Protein AF-A0A961XQF4-F1 (afdb_monomer)

Radius of gyration: 16.17 Å; Cα contacts (8 Å, |Δi|>4): 38; chains: 1; bounding box: 34×28×48 Å

pLDDT: mean 95.44, std 2.64, range [83.88, 98.5]

Mean predicted aligned error: 3.13 Å

Structure (mmCIF, N/CA/C/O backbone):
data_AF-A0A961XQF4-F1
#
_entry.id   AF-A0A961XQF4-F1
#
loop_
_atom_site.group_PDB
_atom_site.id
_atom_site.type_symbol
_atom_site.label_atom_id
_atom_site.label_alt_id
_atom_site.label_comp_id
_atom_site.label_asym_id
_atom_site.label_entity_id
_atom_site.label_seq_id
_atom_site.pdbx_PDB_ins_code
_atom_site.Cartn_x
_atom_site.Cartn_y
_atom_site.Cartn_z
_atom_site.occupancy
_atom_site.B_iso_or_equiv
_atom_site.auth_seq_id
_atom_site.auth_comp_id
_atom_site.auth_asym_id
_atom_site.auth_atom_id
_atom_site.pdbx_PDB_model_num
ATOM 1 N N . LEU A 1 1 ? 0.400 0.388 26.764 1.00 83.88 1 LEU A N 1
ATOM 2 C CA . LEU A 1 1 ? 0.612 1.773 27.243 1.00 83.88 1 LEU A CA 1
ATOM 3 C C . LEU A 1 1 ? 1.239 2.567 26.107 1.00 83.88 1 LEU A C 1
ATOM 5 O O . LEU A 1 1 ? 2.180 2.068 25.506 1.00 83.88 1 LEU A O 1
ATOM 9 N N . GLU A 1 2 ? 0.678 3.733 25.788 1.00 94.12 2 GLU A N 1
ATOM 10 C CA . GLU A 1 2 ? 1.202 4.695 24.802 1.00 94.12 2 GLU A CA 1
ATOM 11 C C . GLU A 1 2 ? 2.117 5.697 25.527 1.00 94.12 2 GLU A C 1
ATOM 13 O O . GLU A 1 2 ? 1.808 6.084 26.654 1.00 94.12 2 GLU A O 1
ATOM 18 N N . LYS A 1 3 ? 3.240 6.102 24.913 1.00 94.12 3 LYS A N 1
ATOM 19 C CA . LYS A 1 3 ? 4.181 7.056 25.529 1.00 94.12 3 LYS A CA 1
ATOM 20 C C . LYS A 1 3 ? 3.660 8.498 25.498 1.00 94.12 3 LYS A C 1
ATOM 22 O O . LYS A 1 3 ? 4.061 9.302 26.333 1.00 94.12 3 LYS A O 1
ATOM 27 N N . GLY A 1 4 ? 2.822 8.834 24.513 1.00 92.00 4 GLY A N 1
ATOM 28 C CA . GLY A 1 4 ? 2.313 10.183 24.268 1.00 92.00 4 GLY A CA 1
ATOM 29 C C . GLY A 1 4 ? 0.796 10.233 24.082 1.00 92.00 4 GLY A C 1
ATOM 30 O O . GLY A 1 4 ? 0.035 9.591 24.802 1.00 92.00 4 GLY A O 1
ATOM 31 N N . ARG A 1 5 ? 0.334 11.037 23.117 1.00 95.62 5 ARG A N 1
ATOM 32 C CA . ARG A 1 5 ? -1.081 11.069 22.719 1.00 95.62 5 ARG A CA 1
ATOM 33 C C . ARG A 1 5 ? -1.334 9.993 21.6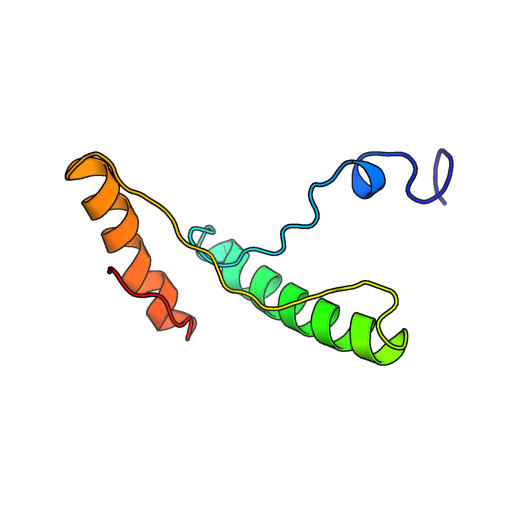65 1.00 95.62 5 ARG A C 1
ATOM 35 O O . ARG A 1 5 ? -0.560 9.876 20.715 1.00 95.62 5 ARG A O 1
ATOM 42 N N . ILE A 1 6 ? -2.434 9.254 21.808 1.00 95.62 6 ILE A N 1
ATOM 43 C CA . ILE A 1 6 ? -2.860 8.252 20.820 1.00 95.62 6 ILE A CA 1
ATOM 44 C C . ILE A 1 6 ? -2.908 8.906 19.434 1.00 95.62 6 ILE A C 1
ATOM 46 O O . ILE A 1 6 ? -3.396 10.025 19.284 1.00 95.62 6 ILE A O 1
ATOM 50 N N . ALA A 1 7 ? -2.358 8.201 18.445 1.00 93.19 7 ALA A N 1
ATOM 51 C CA . ALA A 1 7 ? -2.226 8.634 17.056 1.00 93.19 7 ALA A CA 1
ATOM 52 C C . ALA A 1 7 ? -1.321 9.860 16.799 1.00 93.19 7 ALA A C 1
ATOM 54 O O . ALA A 1 7 ? -1.165 10.234 15.645 1.00 93.19 7 ALA A O 1
ATOM 55 N N . ALA A 1 8 ? -0.644 10.463 17.783 1.00 94.56 8 ALA A N 1
ATOM 56 C CA . ALA A 1 8 ? 0.104 11.717 17.575 1.00 94.56 8 ALA A CA 1
ATOM 57 C C . ALA A 1 8 ? 1.509 11.579 16.940 1.00 94.56 8 ALA A C 1
ATOM 59 O O . ALA A 1 8 ? 2.196 12.581 16.730 1.00 94.56 8 ALA A O 1
ATOM 60 N N . GLU A 1 9 ? 1.947 10.360 16.620 1.00 93.06 9 GLU A N 1
ATOM 61 C CA . GLU A 1 9 ? 3.279 10.075 16.060 1.00 93.06 9 GLU A CA 1
ATOM 62 C C . GLU A 1 9 ? 3.205 9.776 14.548 1.00 93.06 9 GLU A C 1
ATOM 64 O O . GLU A 1 9 ? 2.554 10.504 13.801 1.00 93.06 9 GLU A O 1
ATOM 69 N N . GLN A 1 10 ? 3.870 8.728 14.052 1.00 93.06 10 GLN A N 1
ATOM 70 C CA . GLN A 1 10 ? 3.887 8.402 12.616 1.00 93.06 10 GLN A CA 1
ATOM 71 C C . GLN A 1 10 ? 2.494 8.075 12.052 1.00 93.06 10 GLN A C 1
ATOM 73 O O . GLN A 1 10 ? 2.214 8.355 10.890 1.00 93.06 10 GLN A O 1
ATOM 78 N N . SER A 1 11 ? 1.585 7.543 12.875 1.00 91.56 11 SER A N 1
ATOM 79 C CA . SER A 1 11 ? 0.237 7.165 12.424 1.00 91.56 11 SER A CA 1
ATOM 80 C C . SER A 1 11 ? -0.630 8.354 11.986 1.00 91.56 11 SER A C 1
ATOM 82 O O . SER A 1 11 ? -1.469 8.170 11.117 1.00 91.56 11 SER A O 1
ATOM 84 N N . SER A 1 12 ? -0.413 9.567 12.510 1.00 92.56 12 SER A N 1
ATOM 85 C CA . SER A 1 12 ? -1.116 10.783 12.043 1.00 92.56 12 SER A CA 1
ATOM 86 C C . SER A 1 12 ? -0.434 11.483 10.870 1.00 92.56 12 SER A C 1
ATOM 88 O O . SER A 1 12 ? -0.959 12.469 10.363 1.00 92.56 12 SER A O 1
ATOM 90 N N . ARG A 1 13 ? 0.746 11.013 10.453 1.00 92.69 13 ARG A N 1
ATOM 91 C CA . ARG A 1 13 ? 1.552 11.637 9.390 1.00 92.69 13 ARG A CA 1
ATOM 92 C C . ARG A 1 13 ? 1.677 10.767 8.143 1.00 92.69 13 ARG A C 1
ATOM 94 O O . ARG A 1 13 ? 2.271 11.202 7.158 1.00 92.69 13 ARG A O 1
ATOM 101 N N . ASN A 1 14 ? 1.152 9.543 8.182 1.00 91.75 14 ASN A N 1
ATOM 102 C CA . ASN A 1 14 ? 1.122 8.689 7.005 1.00 91.75 14 ASN A CA 1
ATOM 103 C C . ASN A 1 14 ? 0.181 9.283 5.940 1.00 91.75 14 ASN A C 1
ATOM 105 O O . ASN A 1 14 ? -0.730 10.046 6.247 1.00 91.75 14 ASN A O 1
ATOM 109 N N . TRP A 1 15 ? 0.419 8.938 4.677 1.00 89.25 15 TRP A N 1
ATOM 110 C CA . TRP A 1 15 ? -0.373 9.435 3.545 1.00 89.25 15 TRP A CA 1
ATOM 111 C C . TRP A 1 15 ? -1.580 8.537 3.215 1.00 89.25 15 TRP A C 1
ATOM 113 O O . TRP A 1 15 ? -2.191 8.693 2.164 1.00 89.25 15 TRP A O 1
ATOM 123 N N . GLY A 1 16 ? -1.913 7.570 4.080 1.00 89.06 16 GLY A N 1
ATOM 124 C CA . GLY A 1 16 ? -3.091 6.706 3.945 1.00 89.06 16 GLY A CA 1
ATOM 125 C C . GLY A 1 16 ? -2.976 5.564 2.928 1.00 89.06 16 GLY A C 1
ATOM 126 O O . GLY A 1 16 ? -3.987 4.981 2.552 1.00 89.06 16 GLY A O 1
ATOM 127 N N . TRP A 1 17 ? -1.774 5.231 2.442 1.00 89.88 17 TRP A N 1
ATOM 128 C CA . TRP A 1 17 ? -1.606 4.235 1.374 1.00 89.88 17 TRP A CA 1
ATOM 129 C C . TRP A 1 17 ? -1.520 2.797 1.894 1.00 89.88 17 TRP A C 1
ATOM 131 O O . TRP A 1 17 ? -0.547 2.416 2.549 1.00 89.88 17 TRP A O 1
ATOM 141 N N . VAL A 1 18 ? -2.471 1.958 1.479 1.00 93.00 18 VAL A N 1
ATOM 142 C CA . VAL A 1 18 ? -2.429 0.498 1.655 1.00 93.00 18 VAL A CA 1
ATOM 143 C C . VAL A 1 18 ? -2.150 -0.144 0.294 1.00 93.00 18 VAL A C 1
ATOM 145 O O . VAL A 1 18 ? -3.049 -0.304 -0.527 1.00 93.00 18 VAL A O 1
ATOM 148 N N . ARG A 1 19 ? -0.876 -0.465 0.016 1.00 93.69 19 ARG A 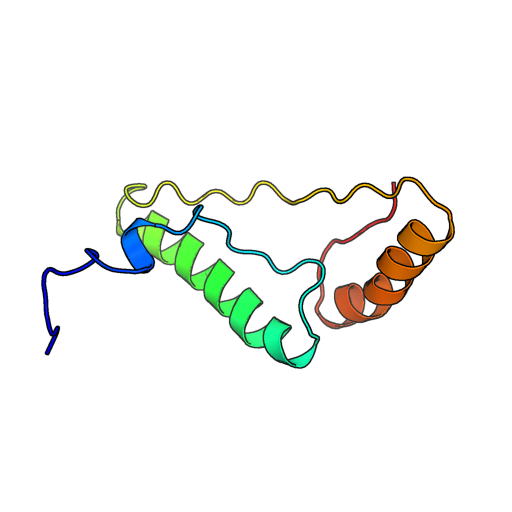N 1
ATOM 149 C CA . ARG A 1 19 ? -0.431 -0.965 -1.303 1.00 93.69 19 ARG A CA 1
ATOM 150 C C . ARG A 1 19 ? 0.008 -2.427 -1.272 1.00 93.69 19 ARG A C 1
ATOM 152 O O . ARG A 1 19 ? 0.793 -2.819 -0.408 1.00 93.69 19 ARG A O 1
ATOM 159 N N . GLN A 1 20 ? -0.388 -3.165 -2.305 1.00 94.75 20 GLN A N 1
ATOM 160 C CA . GLN A 1 20 ? 0.103 -4.517 -2.600 1.00 94.75 20 GLN A CA 1
ATOM 161 C C . GLN A 1 20 ? 1.051 -4.528 -3.813 1.00 94.75 20 GLN A C 1
ATOM 163 O O . GLN A 1 20 ? 2.046 -5.247 -3.807 1.00 94.75 20 GLN A O 1
ATOM 168 N N . GLN A 1 21 ? 0.797 -3.692 -4.831 1.00 94.31 21 GLN A N 1
ATOM 169 C CA . GLN A 1 21 ? 1.629 -3.631 -6.037 1.00 94.31 21 GLN A CA 1
ATOM 170 C C . GLN A 1 21 ? 3.070 -3.239 -5.710 1.00 94.31 21 GLN A C 1
ATOM 172 O O . GLN A 1 21 ? 3.282 -2.230 -5.041 1.00 94.31 21 GLN A O 1
ATOM 177 N N . GLY A 1 22 ? 4.048 -4.000 -6.215 1.00 9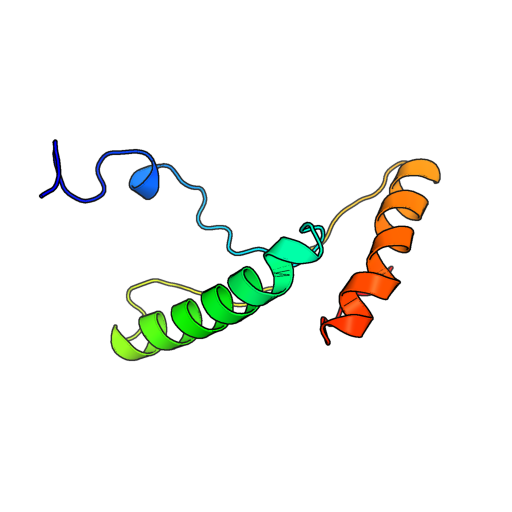3.06 22 GLY A N 1
ATOM 178 C CA . GLY A 1 22 ? 5.480 -3.724 -6.053 1.00 93.06 22 GLY A CA 1
ATOM 179 C C . GLY A 1 22 ? 5.994 -3.898 -4.620 1.00 93.06 22 GLY A C 1
ATOM 180 O O . GLY A 1 22 ? 6.949 -3.223 -4.227 1.00 93.06 22 GLY A O 1
ATOM 181 N N . ARG A 1 23 ? 5.305 -4.703 -3.807 1.00 95.75 23 ARG A N 1
ATOM 182 C CA . ARG A 1 23 ? 5.788 -5.175 -2.504 1.00 95.75 23 ARG A CA 1
ATOM 183 C C . ARG A 1 23 ? 6.735 -6.356 -2.689 1.00 95.75 23 ARG A C 1
ATOM 185 O O . ARG A 1 23 ? 6.653 -7.057 -3.700 1.00 95.75 23 ARG A O 1
ATOM 192 N N . ASP A 1 24 ? 7.611 -6.563 -1.712 1.00 96.81 24 ASP A N 1
ATOM 193 C CA . ASP A 1 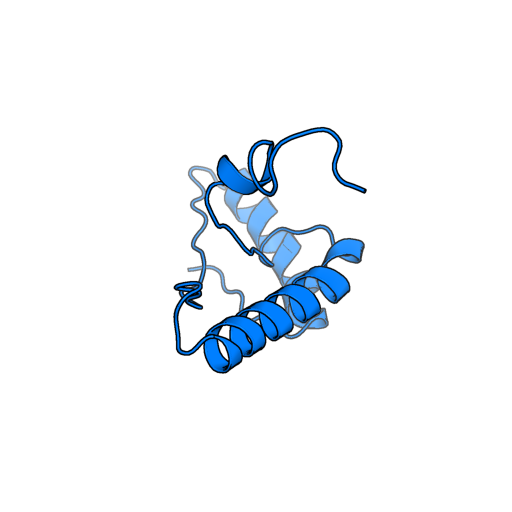24 ? 8.367 -7.811 -1.631 1.00 96.81 24 ASP A CA 1
ATOM 194 C C . ASP A 1 24 ? 7.392 -8.991 -1.501 1.00 96.81 24 ASP A C 1
ATOM 196 O O . ASP A 1 24 ? 6.335 -8.861 -0.876 1.00 96.81 24 ASP A O 1
ATOM 200 N N . GLU A 1 25 ? 7.717 -10.129 -2.111 1.00 97.38 25 GLU A N 1
ATOM 201 C CA . GLU A 1 25 ? 6.839 -11.301 -2.108 1.00 97.38 25 GLU A CA 1
ATOM 202 C C . GLU A 1 25 ? 6.527 -11.788 -0.687 1.00 97.38 25 GLU A C 1
ATOM 204 O O . GLU A 1 25 ? 5.388 -12.156 -0.402 1.00 97.38 25 GLU A O 1
ATOM 209 N N . ALA A 1 26 ? 7.494 -11.712 0.231 1.00 97.88 26 ALA A N 1
ATOM 210 C CA . ALA A 1 26 ? 7.297 -12.115 1.619 1.00 97.88 26 ALA A CA 1
ATOM 211 C C . ALA A 1 26 ? 6.326 -11.190 2.378 1.00 97.88 26 ALA A C 1
ATOM 213 O O . ALA A 1 26 ? 5.698 -11.617 3.348 1.00 97.88 26 ALA A O 1
ATOM 214 N N . GLU A 1 27 ? 6.157 -9.938 1.936 1.00 97.50 27 GLU A N 1
ATOM 215 C CA . GLU A 1 27 ? 5.206 -8.985 2.523 1.00 97.50 27 GLU A CA 1
ATOM 216 C C . GLU A 1 27 ? 3.781 -9.156 1.975 1.00 97.50 27 GLU A C 1
ATOM 218 O O . GLU A 1 27 ? 2.821 -8.672 2.579 1.00 97.50 27 GLU A O 1
ATOM 223 N N . LEU A 1 28 ? 3.597 -9.821 0.832 1.00 97.44 28 LEU A N 1
ATOM 224 C CA . LEU A 1 28 ? 2.288 -9.886 0.179 1.00 97.44 28 LEU A CA 1
ATOM 225 C C . LEU A 1 28 ? 1.192 -10.520 1.045 1.00 97.44 28 LEU A C 1
ATOM 227 O O . LEU A 1 28 ? 0.125 -9.908 1.135 1.00 97.44 28 LEU A O 1
ATOM 231 N N . PRO A 1 29 ? 1.412 -11.655 1.739 1.00 96.88 29 PRO A N 1
ATOM 232 C CA . PRO A 1 29 ? 0.372 -12.253 2.573 1.00 96.88 29 PRO A CA 1
ATOM 233 C C . PRO A 1 29 ? -0.161 -11.299 3.651 1.00 96.88 29 PRO A C 1
ATOM 235 O O . PRO A 1 29 ? -1.373 -11.176 3.824 1.00 96.88 29 PRO A O 1
ATOM 238 N N . ILE A 1 30 ? 0.727 -10.563 4.333 1.00 97.75 30 ILE A N 1
ATOM 239 C CA . ILE A 1 30 ? 0.312 -9.605 5.367 1.00 97.75 30 ILE A CA 1
ATOM 240 C C . ILE A 1 30 ? -0.359 -8.364 4.764 1.00 97.75 30 ILE A C 1
ATOM 242 O O . ILE A 1 30 ? -1.316 -7.850 5.340 1.00 97.75 30 ILE A O 1
ATOM 246 N N . MET A 1 31 ? 0.067 -7.903 3.584 1.00 97.00 31 MET A N 1
ATOM 247 C CA . MET A 1 31 ? -0.570 -6.764 2.912 1.00 97.00 31 MET A CA 1
ATOM 248 C C . MET A 1 31 ? -1.962 -7.098 2.356 1.00 97.00 31 MET A C 1
ATOM 250 O O . MET A 1 31 ? -2.857 -6.246 2.385 1.00 97.00 31 MET A O 1
ATOM 254 N N . MET A 1 32 ? -2.161 -8.326 1.868 1.00 96.00 32 MET A N 1
ATOM 255 C CA . MET A 1 32 ? -3.469 -8.835 1.441 1.00 96.00 32 MET A CA 1
ATOM 256 C C . MET A 1 32 ? -4.439 -8.879 2.624 1.00 96.00 32 MET A C 1
ATOM 258 O O . MET A 1 32 ? -5.543 -8.340 2.536 1.00 96.00 32 MET A O 1
ATOM 262 N N . GLU A 1 33 ? -3.999 -9.437 3.753 1.00 97.56 33 GLU A N 1
ATOM 263 C CA . GLU A 1 33 ? -4.812 -9.491 4.966 1.00 97.56 33 GLU A CA 1
ATOM 264 C C . GLU A 1 33 ? -5.077 -8.093 5.541 1.00 97.56 33 GLU A C 1
ATOM 266 O O . GLU A 1 33 ? -6.207 -7.777 5.903 1.00 97.56 33 GLU A O 1
ATOM 271 N N . SER A 1 34 ? -4.080 -7.203 5.540 1.00 96.62 34 SER A N 1
ATOM 272 C CA . SER A 1 34 ? -4.266 -5.810 5.958 1.00 96.62 34 SER A CA 1
ATOM 273 C C . SER A 1 34 ? -5.323 -5.098 5.110 1.00 96.62 34 SER A C 1
ATOM 275 O O . SER A 1 34 ? -6.164 -4.397 5.663 1.00 96.62 34 SER A O 1
ATOM 277 N N . THR A 1 35 ? -5.327 -5.313 3.790 1.00 95.94 35 THR A N 1
ATOM 278 C CA . THR A 1 35 ? -6.346 -4.745 2.890 1.00 95.94 35 THR A CA 1
ATOM 279 C C . THR A 1 35 ? -7.745 -5.238 3.271 1.00 95.94 35 THR A C 1
ATOM 281 O O . THR A 1 35 ? -8.655 -4.427 3.419 1.00 95.94 35 THR A O 1
ATOM 284 N N . ARG A 1 36 ? -7.906 -6.549 3.502 1.00 96.81 36 ARG A N 1
ATOM 285 C CA . ARG A 1 36 ? -9.177 -7.149 3.942 1.00 96.81 36 ARG A CA 1
ATOM 286 C C . ARG A 1 36 ? -9.650 -6.574 5.282 1.00 96.81 36 ARG A C 1
ATOM 288 O O . ARG A 1 36 ? -10.834 -6.298 5.455 1.00 96.81 36 ARG A O 1
ATOM 295 N N . LEU A 1 37 ? -8.731 -6.391 6.231 1.00 97.94 37 LEU A N 1
ATOM 296 C CA . LEU A 1 37 ? -9.029 -5.820 7.546 1.00 97.94 37 LEU A CA 1
ATOM 297 C C . LEU A 1 37 ? -9.439 -4.346 7.464 1.00 97.94 37 LEU A C 1
ATOM 299 O O . LEU A 1 37 ? -10.318 -3.938 8.214 1.00 97.94 37 LEU A O 1
ATOM 303 N N . TRP A 1 38 ? -8.850 -3.558 6.562 1.00 97.31 38 TRP A N 1
ATOM 304 C CA . TRP A 1 38 ? -9.255 -2.166 6.348 1.00 97.31 38 TRP A CA 1
ATOM 305 C C . TRP A 1 38 ? -10.666 -2.046 5.766 1.00 97.31 38 TRP A C 1
ATOM 307 O O . TRP A 1 38 ? -11.446 -1.237 6.262 1.00 97.31 38 TRP A O 1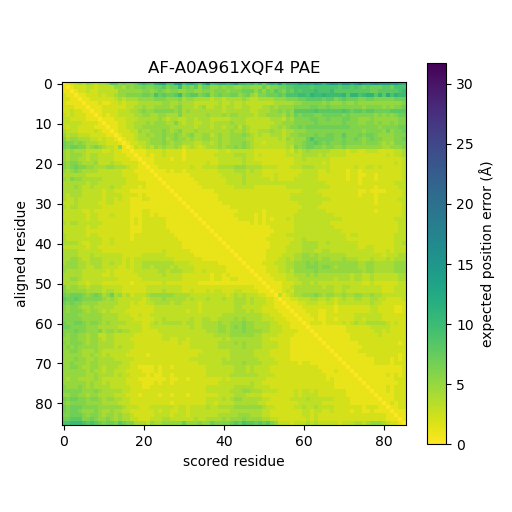
ATOM 317 N N . GLU A 1 39 ? -11.019 -2.877 4.780 1.00 96.81 39 GLU A N 1
ATOM 318 C CA . GLU A 1 39 ? -12.389 -2.944 4.237 1.00 96.81 39 GLU A CA 1
ATOM 319 C C . GLU A 1 39 ? -13.403 -3.297 5.338 1.00 96.81 39 GLU A C 1
ATOM 321 O O . GLU A 1 39 ? -14.455 -2.672 5.474 1.00 96.81 39 GLU A O 1
ATOM 326 N N . GLU A 1 40 ? -13.060 -4.282 6.168 1.00 98.25 40 GLU A N 1
ATOM 327 C CA . GLU A 1 40 ? -13.894 -4.714 7.284 1.00 98.25 40 GLU A CA 1
ATOM 328 C C . GLU A 1 40 ? -14.014 -3.640 8.376 1.00 98.25 40 GLU A C 1
ATOM 330 O O . GLU A 1 40 ? -15.107 -3.403 8.888 1.00 98.25 40 GLU A O 1
ATOM 335 N N . LEU A 1 41 ? -12.919 -2.960 8.724 1.00 98.12 41 LEU A N 1
ATOM 336 C CA . LEU A 1 41 ? -12.919 -1.895 9.724 1.00 98.12 41 LEU A CA 1
ATOM 337 C C . LEU A 1 41 ? -13.758 -0.698 9.269 1.00 98.12 41 LEU A C 1
ATOM 339 O O . LEU A 1 41 ? -14.520 -0.142 10.063 1.00 98.12 41 LEU A O 1
ATOM 343 N N . ASP A 1 42 ? -13.659 -0.312 7.997 1.00 98.12 42 ASP A N 1
ATOM 344 C CA . ASP A 1 42 ? -14.489 0.753 7.439 1.00 98.12 42 ASP A CA 1
ATOM 345 C C . ASP A 1 42 ? -15.976 0.396 7.547 1.00 98.12 42 ASP A C 1
ATOM 347 O O . ASP A 1 42 ? -16.777 1.178 8.061 1.00 98.12 42 ASP A O 1
ATOM 351 N N . ARG A 1 43 ? -16.333 -0.848 7.205 1.00 97.94 43 ARG A N 1
ATOM 352 C CA . ARG A 1 43 ? -17.695 -1.368 7.367 1.00 97.94 43 ARG A CA 1
ATOM 353 C C . ARG A 1 43 ? -18.164 -1.333 8.824 1.00 97.94 43 ARG A C 1
ATOM 355 O O . ARG A 1 43 ? -19.283 -0.901 9.097 1.00 97.94 43 ARG A O 1
ATOM 362 N N . GLN A 1 44 ? -17.333 -1.783 9.763 1.00 98.50 44 GLN A N 1
ATOM 363 C CA . GLN A 1 44 ? -17.657 -1.798 11.196 1.00 98.50 44 GLN A CA 1
ATOM 364 C C . GLN A 1 44 ? -17.839 -0.391 11.772 1.00 98.50 44 GLN A C 1
ATOM 366 O O . GLN A 1 44 ? -18.656 -0.185 12.668 1.00 98.50 44 GLN A O 1
ATOM 371 N N . THR A 1 45 ? -17.096 0.578 11.244 1.00 98.19 45 THR A N 1
ATOM 372 C CA . THR A 1 45 ? -17.121 1.978 11.683 1.00 98.19 45 THR A CA 1
ATOM 373 C C . THR A 1 45 ? -18.060 2.850 10.850 1.00 98.19 45 THR A C 1
ATOM 375 O O . THR A 1 45 ? -18.004 4.072 10.950 1.00 98.19 45 THR A O 1
ATOM 378 N N . GLN A 1 46 ? -18.943 2.238 10.052 1.00 98.06 46 GLN A N 1
ATOM 379 C CA . GLN A 1 46 ? -19.930 2.936 9.222 1.00 98.06 46 GLN A CA 1
ATOM 380 C C . GLN A 1 46 ? -19.293 3.967 8.270 1.00 98.06 46 GLN A C 1
ATOM 382 O O . GLN A 1 46 ? -19.831 5.052 8.063 1.00 98.06 46 GLN A O 1
ATOM 387 N N . GLY A 1 47 ? -18.136 3.631 7.697 1.00 97.25 47 GLY A N 1
ATOM 388 C CA . GLY A 1 47 ? -17.421 4.468 6.732 1.00 97.25 47 GLY A CA 1
ATOM 389 C C . GLY A 1 47 ? -16.492 5.516 7.349 1.00 97.25 47 GLY A C 1
ATOM 390 O O . GLY A 1 47 ? -15.943 6.346 6.627 1.00 97.25 47 GLY A O 1
ATOM 391 N N . ALA A 1 48 ? -16.309 5.528 8.673 1.00 97.31 48 ALA A N 1
ATOM 392 C CA . ALA A 1 48 ? -15.537 6.578 9.339 1.00 97.31 48 ALA A CA 1
ATOM 393 C C . ALA A 1 48 ? -14.037 6.563 8.995 1.00 97.31 48 ALA A C 1
ATOM 395 O O . ALA A 1 48 ? -13.370 7.583 9.170 1.00 97.31 48 ALA A O 1
ATOM 396 N N . THR A 1 49 ? -13.489 5.438 8.519 1.00 95.31 49 THR A N 1
ATOM 397 C CA . THR A 1 49 ? -12.081 5.384 8.090 1.00 95.31 49 THR A CA 1
ATOM 398 C C . THR A 1 49 ? -11.867 6.019 6.718 1.00 95.31 49 THR A C 1
ATOM 400 O O . THR A 1 49 ? -10.758 6.461 6.420 1.00 95.31 49 THR A O 1
ATOM 403 N N . GLY A 1 50 ? -12.912 6.065 5.885 1.00 95.88 50 GLY A N 1
ATOM 404 C CA . GLY A 1 50 ? -12.830 6.543 4.509 1.00 95.88 50 GLY A CA 1
ATOM 405 C C . GLY A 1 50 ? -12.007 5.626 3.601 1.00 95.88 50 GLY A C 1
ATOM 406 O O . GLY A 1 50 ? -11.521 6.079 2.564 1.00 95.88 50 GLY A O 1
ATOM 407 N N . PHE A 1 51 ? -11.805 4.360 3.979 1.00 96.81 51 PHE A N 1
ATOM 408 C CA . PHE A 1 51 ? -11.002 3.428 3.194 1.00 96.81 51 PHE A CA 1
ATOM 409 C C . PHE A 1 51 ? -11.679 3.123 1.854 1.00 96.81 51 PHE A C 1
ATOM 411 O O . PHE A 1 51 ? -12.864 2.806 1.805 1.00 96.81 51 PHE A O 1
ATOM 418 N N . GLN A 1 52 ? -10.926 3.200 0.755 1.00 94.12 52 GLN A N 1
ATOM 419 C CA . GLN A 1 52 ? -11.427 2.943 -0.597 1.00 94.12 52 GLN A CA 1
ATOM 420 C C . GLN A 1 52 ? -10.416 2.117 -1.395 1.00 94.12 52 GLN A C 1
ATOM 422 O O . 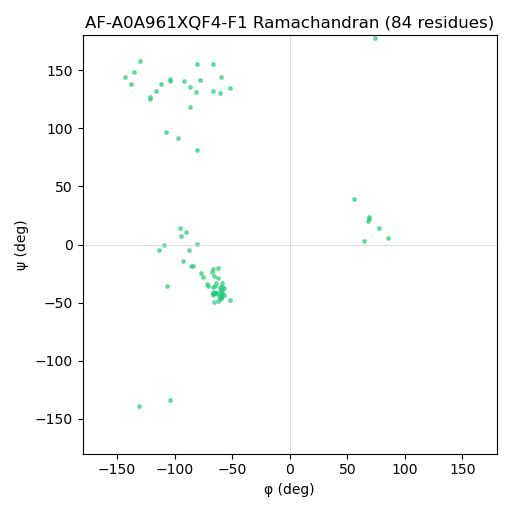GLN A 1 52 ? -9.214 2.389 -1.375 1.00 94.12 52 GLN A O 1
ATOM 427 N N . ARG A 1 53 ? -10.905 1.137 -2.163 1.00 92.69 53 ARG A N 1
ATOM 428 C CA . ARG A 1 53 ? -10.075 0.299 -3.037 1.00 92.69 53 ARG A CA 1
ATOM 429 C C . ARG A 1 53 ? -10.090 0.828 -4.469 1.00 92.69 53 ARG A C 1
ATOM 431 O O . ARG A 1 53 ? -10.948 0.465 -5.263 1.00 92.69 53 ARG A O 1
ATOM 438 N N . THR A 1 54 ? -9.125 1.686 -4.794 1.00 91.12 54 THR A N 1
ATOM 439 C CA . THR A 1 54 ? -9.097 2.453 -6.057 1.00 91.12 54 THR A CA 1
ATOM 440 C C . THR A 1 54 ? -8.016 2.016 -7.054 1.00 91.12 54 THR A C 1
ATOM 442 O O . THR A 1 54 ? -7.944 2.554 -8.157 1.00 91.12 54 THR A O 1
ATOM 445 N N . GLY A 1 55 ? -7.204 1.011 -6.708 1.00 91.38 55 GLY A N 1
ATOM 446 C CA . GLY A 1 55 ? -6.071 0.565 -7.527 1.00 91.38 55 GLY A CA 1
ATOM 447 C C . GLY A 1 55 ? -4.878 1.528 -7.476 1.00 91.38 55 GLY A C 1
ATOM 448 O O . GLY A 1 55 ? -4.911 2.558 -6.808 1.00 91.38 55 GLY A O 1
ATOM 449 N N . VAL A 1 56 ? -3.787 1.175 -8.158 1.00 92.25 56 VAL A N 1
ATOM 450 C CA . VAL A 1 56 ? -2.597 2.030 -8.281 1.00 92.25 56 VAL A CA 1
ATOM 451 C C . VAL A 1 56 ? -1.996 1.880 -9.674 1.00 92.25 56 VAL A C 1
ATOM 453 O O . VAL A 1 56 ? -2.055 0.809 -10.274 1.00 92.25 56 VAL A O 1
ATOM 456 N N . LEU A 1 57 ? -1.463 2.981 -10.203 1.00 94.44 57 LEU A N 1
ATOM 457 C CA . LEU A 1 57 ? -0.794 3.034 -11.496 1.00 94.44 57 LEU A CA 1
ATOM 458 C C . LEU A 1 57 ? 0.635 3.534 -11.293 1.00 94.44 57 LEU A C 1
ATOM 460 O O . LEU A 1 57 ? 0.847 4.607 -10.728 1.00 94.44 57 LEU A O 1
ATOM 464 N N . TYR A 1 58 ? 1.606 2.764 -11.777 1.00 94.38 58 TYR A N 1
ATOM 465 C CA . TYR A 1 58 ? 2.997 3.192 -11.872 1.00 94.38 58 TYR A CA 1
ATOM 466 C C . TYR A 1 58 ? 3.349 3.530 -13.315 1.00 94.38 58 TYR A C 1
ATOM 468 O O . TYR A 1 58 ? 2.915 2.854 -14.246 1.00 94.38 58 TYR A O 1
ATOM 476 N N . LEU A 1 59 ? 4.135 4.591 -13.478 1.00 96.56 59 LEU A N 1
ATOM 477 C CA . LEU A 1 59 ? 4.610 5.077 -14.766 1.00 96.56 59 LEU A CA 1
ATOM 478 C C . LEU A 1 59 ? 6.078 4.690 -14.943 1.00 96.56 59 LEU A C 1
ATOM 480 O O . LEU A 1 59 ? 6.855 4.736 -13.989 1.00 96.56 59 LEU A O 1
ATOM 484 N N . ALA A 1 60 ? 6.445 4.337 -16.170 1.00 96.94 60 ALA A N 1
ATOM 485 C CA . ALA A 1 60 ? 7.821 4.110 -16.584 1.00 96.94 60 ALA A CA 1
ATOM 486 C C . ALA A 1 60 ? 8.151 5.068 -17.731 1.00 96.94 60 ALA A C 1
ATOM 488 O O . ALA A 1 60 ? 7.441 5.104 -18.735 1.00 96.94 60 ALA A O 1
ATOM 489 N N . SER A 1 61 ? 9.231 5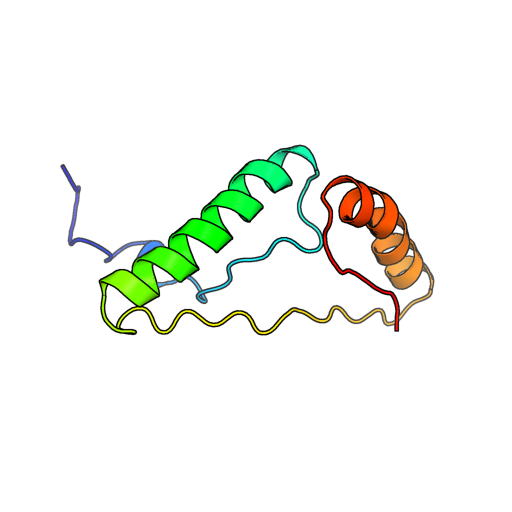.828 -17.583 1.00 97.94 61 SER A N 1
ATOM 490 C CA . SER A 1 61 ? 9.740 6.760 -18.597 1.00 97.94 61 SER A CA 1
ATOM 491 C C . SER A 1 61 ? 10.796 6.111 -19.489 1.00 97.94 61 SER A C 1
ATOM 493 O O . SER A 1 61 ? 11.150 6.643 -20.539 1.00 97.94 61 SER A O 1
ATOM 495 N N . THR A 1 62 ? 11.321 4.957 -19.077 1.00 98.25 62 THR A N 1
ATOM 496 C CA . THR A 1 62 ? 12.334 4.212 -19.824 1.00 98.25 62 THR A CA 1
ATOM 497 C C . THR A 1 62 ? 11.957 2.747 -19.977 1.00 98.25 62 THR A C 1
ATOM 499 O O . THR A 1 62 ? 11.219 2.173 -19.173 1.00 98.25 62 THR A O 1
ATOM 502 N N . ARG A 1 63 ? 12.541 2.096 -20.989 1.00 97.75 63 ARG A N 1
ATOM 503 C CA . ARG A 1 63 ? 12.368 0.655 -21.182 1.00 97.75 63 ARG A CA 1
ATOM 504 C C . ARG A 1 63 ? 12.849 -0.151 -19.973 1.00 97.75 63 ARG A C 1
ATOM 506 O O . ARG A 1 63 ? 12.179 -1.088 -19.565 1.00 97.75 63 ARG A O 1
ATOM 513 N N . LYS A 1 64 ? 13.959 0.272 -19.364 1.00 98.00 64 LYS A N 1
ATOM 514 C CA . LYS A 1 64 ? 14.523 -0.352 -18.162 1.00 98.00 64 LYS A CA 1
ATOM 515 C C . LYS A 1 64 ? 13.538 -0.338 -16.986 1.00 98.00 64 LYS A C 1
ATOM 517 O O . LYS A 1 64 ? 13.399 -1.344 -16.300 1.00 98.00 64 LYS A O 1
ATOM 522 N N . GLU A 1 65 ? 12.863 0.786 -16.751 1.00 97.56 65 GLU A N 1
ATOM 523 C CA . GLU A 1 65 ? 11.841 0.900 -15.699 1.00 97.56 65 GLU A CA 1
ATOM 524 C C . GLU A 1 65 ? 10.621 0.027 -16.004 1.00 97.56 65 GLU A C 1
ATOM 526 O O . GLU A 1 65 ? 10.118 -0.660 -15.117 1.00 97.56 65 GLU A O 1
ATOM 531 N N . LEU A 1 66 ? 10.181 0.003 -17.267 1.00 97.44 66 LEU A N 1
ATOM 532 C CA . LEU A 1 66 ? 9.069 -0.840 -17.699 1.00 97.44 66 LEU A CA 1
ATOM 533 C C . LEU A 1 66 ? 9.383 -2.327 -17.497 1.00 97.44 66 LEU A C 1
ATOM 535 O O . LEU A 1 66 ? 8.547 -3.062 -16.976 1.00 97.44 66 LEU A O 1
ATOM 539 N N . ASP A 1 67 ? 10.591 -2.763 -17.860 1.00 97.56 67 ASP A N 1
ATOM 540 C CA . ASP A 1 67 ? 11.034 -4.147 -17.682 1.00 97.56 67 ASP A CA 1
ATOM 541 C C . ASP A 1 67 ? 11.126 -4.521 -16.192 1.00 97.56 67 ASP A C 1
ATOM 543 O O . ASP A 1 67 ? 10.754 -5.632 -15.811 1.00 97.56 67 ASP A O 1
ATOM 547 N N . ALA A 1 68 ? 11.536 -3.588 -15.324 1.00 95.75 68 ALA A N 1
ATOM 548 C CA . ALA A 1 68 ? 11.534 -3.800 -13.877 1.00 95.75 68 ALA A CA 1
ATOM 549 C C . ALA A 1 68 ? 10.111 -3.981 -13.313 1.00 95.75 68 ALA A C 1
ATOM 551 O O . ALA A 1 68 ? 9.882 -4.876 -12.499 1.00 95.75 68 ALA A O 1
ATOM 552 N N . LEU A 1 69 ? 9.136 -3.186 -13.772 1.00 96.75 69 LEU A N 1
ATOM 553 C CA . LEU A 1 69 ? 7.724 -3.368 -13.407 1.00 96.75 69 LEU A CA 1
ATOM 554 C C . LEU A 1 69 ? 7.168 -4.695 -13.952 1.00 96.75 69 LEU A C 1
ATOM 556 O O . LEU A 1 69 ? 6.464 -5.415 -13.240 1.00 96.75 69 LEU A O 1
ATOM 560 N N . ALA A 1 70 ? 7.514 -5.046 -15.194 1.00 96.94 70 ALA A N 1
ATOM 561 C CA . ALA A 1 70 ? 7.105 -6.289 -15.843 1.00 96.94 70 ALA A CA 1
ATOM 562 C C . ALA A 1 70 ? 7.602 -7.528 -15.087 1.00 96.94 70 ALA A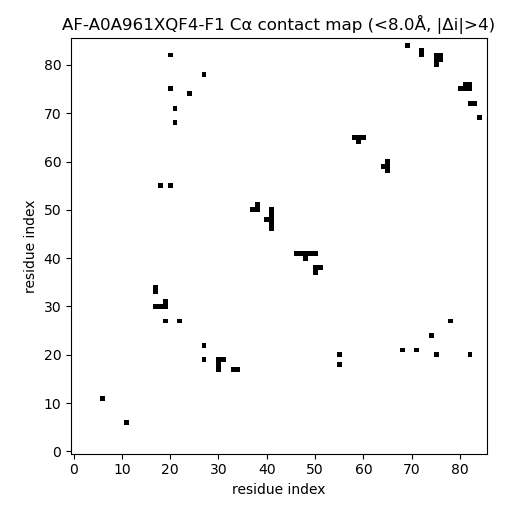 C 1
ATOM 564 O O . ALA A 1 70 ? 6.858 -8.500 -14.933 1.00 96.94 70 ALA A O 1
ATOM 565 N N . ALA A 1 71 ? 8.833 -7.477 -14.571 1.00 97.06 71 ALA A N 1
ATOM 566 C CA . ALA A 1 71 ? 9.449 -8.561 -13.813 1.00 97.06 71 ALA A CA 1
ATOM 567 C C . ALA A 1 71 ? 8.695 -8.906 -12.516 1.00 97.06 71 ALA A C 1
ATOM 569 O O . ALA A 1 71 ? 8.832 -10.019 -12.012 1.00 97.06 71 ALA A O 1
ATOM 570 N N . TRP A 1 72 ? 7.867 -7.994 -11.995 1.00 97.19 72 TRP A N 1
ATOM 571 C CA . TRP A 1 72 ? 7.054 -8.232 -10.801 1.00 97.19 72 TRP A CA 1
ATOM 572 C C . TRP A 1 72 ? 5.702 -8.911 -11.099 1.00 97.19 72 TRP A C 1
ATOM 574 O O . TRP A 1 72 ? 5.109 -9.529 -10.215 1.00 97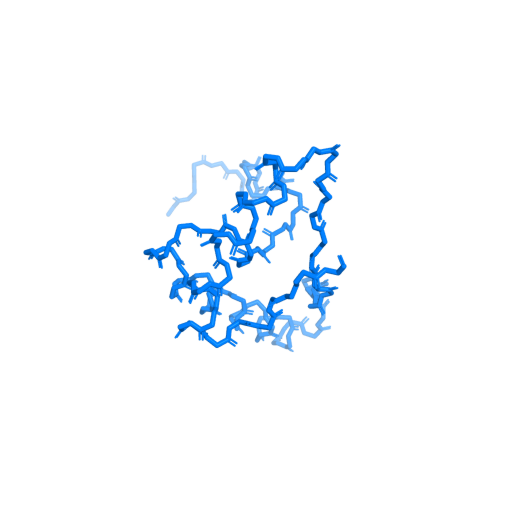.19 72 TRP A O 1
ATOM 584 N N . LEU A 1 73 ? 5.213 -8.878 -12.347 1.00 97.50 73 LEU A N 1
ATOM 585 C CA . LEU A 1 73 ? 3.925 -9.487 -12.717 1.00 97.50 73 LEU A CA 1
ATOM 586 C C . LEU A 1 73 ? 3.797 -10.990 -12.397 1.00 97.50 73 LEU A C 1
ATOM 588 O O . LEU A 1 73 ? 2.708 -11.406 -11.994 1.00 97.50 73 LEU A O 1
ATOM 592 N N . PRO A 1 74 ? 4.838 -11.837 -12.546 1.00 97.75 74 PRO A N 1
ATOM 593 C CA . PRO A 1 74 ? 4.753 -13.238 -12.141 1.00 97.75 74 PRO A CA 1
ATOM 594 C C . PRO A 1 74 ? 4.461 -13.408 -10.645 1.00 97.75 74 PRO A C 1
ATOM 596 O O . PRO A 1 74 ? 3.695 -14.297 -10.280 1.00 97.75 74 PRO A O 1
ATOM 599 N N . ILE A 1 75 ? 5.024 -12.538 -9.796 1.00 97.69 75 ILE A N 1
ATOM 600 C CA . ILE A 1 75 ? 4.768 -12.522 -8.349 1.00 97.69 75 ILE A CA 1
ATOM 601 C C . ILE A 1 75 ? 3.305 -12.151 -8.101 1.00 97.69 75 ILE A C 1
ATOM 603 O O . ILE A 1 75 ? 2.587 -12.877 -7.418 1.00 97.69 75 ILE A O 1
ATOM 607 N N . ALA A 1 76 ? 2.833 -11.076 -8.739 1.00 96.69 76 ALA A N 1
ATOM 608 C CA . ALA A 1 76 ? 1.442 -10.635 -8.648 1.00 96.69 76 ALA A CA 1
ATOM 609 C C . ALA A 1 76 ? 0.455 -11.775 -8.958 1.00 96.69 76 ALA A C 1
ATOM 611 O O . ALA A 1 76 ? -0.460 -12.041 -8.182 1.00 96.69 76 ALA A O 1
ATOM 612 N N . ARG A 1 77 ? 0.697 -12.509 -10.053 1.00 96.75 77 ARG A N 1
ATOM 613 C CA . ARG A 1 77 ? -0.139 -13.641 -10.483 1.00 96.75 77 ARG A CA 1
ATOM 614 C C . ARG A 1 77 ? -0.150 -14.791 -9.478 1.00 96.75 77 ARG A C 1
ATOM 616 O O . ARG A 1 77 ? -1.222 -15.332 -9.225 1.00 96.75 77 ARG A O 1
ATOM 623 N N . ARG A 1 78 ? 0.998 -15.151 -8.885 1.00 97.25 78 ARG A N 1
ATOM 624 C CA . ARG A 1 78 ? 1.065 -16.204 -7.849 1.00 97.25 78 ARG A CA 1
ATOM 625 C C . ARG A 1 78 ? 0.184 -15.894 -6.640 1.00 97.25 78 ARG A C 1
ATOM 627 O O . ARG A 1 78 ? -0.377 -16.811 -6.054 1.00 97.25 78 ARG A O 1
ATOM 634 N N . HIS A 1 79 ? 0.042 -14.614 -6.307 1.00 96.81 79 HIS A N 1
ATOM 635 C CA . HIS A 1 79 ? -0.777 -14.139 -5.193 1.00 96.81 79 HIS A CA 1
ATOM 636 C C . HIS A 1 79 ? -2.204 -13.732 -5.602 1.00 96.81 79 HIS A C 1
ATOM 638 O O . HIS A 1 79 ? -2.944 -13.193 -4.783 1.00 96.81 79 HIS A O 1
ATOM 644 N N . GLY A 1 80 ? -2.612 -13.975 -6.854 1.00 95.50 80 GLY A N 1
ATOM 645 C CA . GLY A 1 80 ? -3.955 -13.637 -7.338 1.00 95.50 80 GLY A CA 1
ATOM 646 C C . GLY A 1 80 ? -4.222 -12.133 -7.456 1.00 95.50 80 GLY A C 1
ATOM 647 O O . GLY A 1 80 ? -5.376 -11.710 -7.425 1.00 95.50 80 GLY A O 1
ATOM 648 N N . LEU A 1 81 ? -3.176 -11.312 -7.570 1.00 95.12 81 LEU A N 1
ATOM 649 C CA . LEU A 1 81 ? -3.308 -9.869 -7.747 1.00 95.12 81 LEU A CA 1
ATOM 650 C C . LEU A 1 81 ? -3.587 -9.531 -9.214 1.00 95.12 81 LEU A C 1
ATOM 652 O O . LEU A 1 81 ? -2.863 -9.963 -10.113 1.00 95.12 81 LEU A O 1
ATOM 656 N N . ASP A 1 82 ? -4.598 -8.693 -9.443 1.00 93.62 82 ASP A N 1
ATOM 657 C CA . ASP A 1 82 ? -4.942 -8.181 -10.771 1.00 93.62 82 ASP A CA 1
ATOM 658 C C . ASP A 1 82 ? -4.015 -7.018 -11.156 1.00 93.62 82 ASP A C 1
ATOM 660 O O . ASP A 1 82 ? -4.306 -5.841 -10.948 1.00 93.62 82 ASP A O 1
ATOM 664 N N . SER A 1 83 ? -2.817 -7.363 -11.628 1.00 95.25 83 SER A N 1
ATOM 665 C CA . SER A 1 83 ? -1.825 -6.414 -12.135 1.00 95.25 83 SER A CA 1
ATOM 666 C C . SER A 1 83 ? -1.570 -6.658 -13.616 1.00 95.25 83 SER A C 1
ATOM 668 O O . SER A 1 83 ? -1.302 -7.785 -14.041 1.00 95.25 83 SER A O 1
ATOM 670 N N . ARG A 1 84 ? -1.594 -5.580 -14.400 1.00 94.75 84 ARG A N 1
ATOM 671 C CA . ARG A 1 84 ? -1.355 -5.600 -15.846 1.00 94.75 84 ARG A CA 1
ATOM 672 C C . ARG A 1 84 ? -0.418 -4.473 -16.261 1.00 94.75 84 ARG A C 1
ATOM 674 O O . ARG A 1 84 ? -0.428 -3.405 -15.654 1.00 94.75 84 ARG A O 1
ATOM 681 N N . LEU A 1 85 ? 0.372 -4.723 -17.301 1.00 95.12 85 LEU A N 1
ATOM 682 C CA . LEU A 1 85 ? 1.015 -3.650 -18.057 1.00 95.12 85 LEU A CA 1
ATOM 683 C C . LEU A 1 85 ? -0.024 -3.036 -18.996 1.00 95.12 85 LEU A C 1
ATOM 685 O O . LEU A 1 85 ? -0.869 -3.763 -19.529 1.00 95.12 85 LEU A O 1
ATOM 689 N N . LEU A 1 86 ? 0.034 -1.714 -19.139 1.00 91.81 86 LEU A N 1
ATOM 690 C CA . LEU A 1 86 ? -0.844 -0.917 -19.993 1.00 91.81 86 LEU A CA 1
ATOM 691 C C . LEU A 1 86 ? -0.096 -0.438 -21.233 1.00 91.81 86 LEU A C 1
ATOM 693 O O . LEU A 1 86 ? 1.123 -0.180 -21.106 1.00 91.81 86 LEU A O 1
#

Secondary structure (DSSP, 8-state):
--SSSTT-SGGGTS------TT--GGGHHHHHHHHHHHHHHHHHTTTTT-----------SSHHHHHHHHHHHHHHHHTT------

Solvent-accessible surface area (backbone atoms only — not comparable to full-atom values): 5802 Å² total; per-residue (Å²): 137,78,96,70,63,88,59,71,56,69,78,66,68,57,90,81,81,88,72,62,84,93,53,57,76,87,50,42,67,60,40,54,51,50,51,54,49,45,58,50,48,16,61,75,52,76,52,73,72,67,71,77,93,80,83,86,87,87,88,59,95,45,71,69,50,43,51,57,57,55,68,47,43,67,59,34,52,77,72,70,45,96,70,80,91,132

Foldseek 3Di:
DDPDDVCPPVNVVDPLDLDQQPDDLVCNVVSVVVLVVVVVVCVVVVNPSVDDDDDDDDDDPDPVVVVVSVVCVVSCVVSVHPDDDD

Sequence (86 aa):
LEKGRIAAEQSSRNWGWVRQQGRDEAELPIMMESTRLWEELDRQTQGATGFQRTGVLYLASTRKELDALAAWLPIARRHGLDSRLL